Protein AF-A0A7C4H7G0-F1 (afdb_monomer_lite)

Foldseek 3Di:
DPPAQFLDDPPLVVDDPVVNLVSVCVSVVHDPVVSVCVVPQQNDDPVNVCVVDPPDPGDDGFDWDWAGDDQDPNHGDTHIDTDDDPCPSVVSNDD

Sequence (95 aa):
MSGEKTSRIPEFYKKPIDERLRIVAEFAGLSEEEVKLLRNFGNLDPEIADRMIENVIGAMSYPFAVATNFLINGKDYLVPMVIEEASVVAAASNA

Organism: Thermofilum pendens (NCBI:txid2269)

Radius of gyration: 15.79 Å; chains: 1; bounding box: 36×29×45 Å

Secondary structure (DSSP, 8-state):
--PPP-S--TTGGGS-HHHHHHHHHHHHT--HHHHHHHT-TT---HHHHHHHSTT--------EEEEEEEEETTEEEEEEEE--STTHHHHHT--

pLDDT: mean 93.44, std 9.38, range [39.28, 98.0]

InterPro domains:
  IPR002202 Hydroxymethylglutaryl-CoA reductase, class I/II [PF00368] (17-95)
  IPR002202 Hydroxymethylglutaryl-CoA reductase, class I/II [PS50065] (7-93)
  IPR002202 Hydroxymethylglutaryl-CoA reductase, class I/II [PTHR10572] (46-95)
  IPR009029 Hydroxymethylglutaryl-CoA reductase, class I/II, substrate-binding domain superfamily [SSF56542] (8-95)
  IPR023074 Hydroxymethylglutaryl-CoA reductase, class I/II, catalytic domain superfamily [G3DSA:3.90.770.10] (8-95)

Structure (mmCIF, N/CA/C/O backbone):
data_AF-A0A7C4H7G0-F1
#
_entry.id   AF-A0A7C4H7G0-F1
#
loop_
_atom_site.group_PDB
_atom_site.id
_atom_site.type_symbol
_atom_site.label_atom_id
_atom_site.label_alt_id
_atom_site.label_comp_id
_atom_site.label_asym_id
_atom_site.label_entity_id
_atom_site.label_seq_id
_atom_site.pdbx_PDB_ins_code
_atom_site.Cartn_x
_atom_site.Cartn_y
_atom_site.Cartn_z
_atom_site.occupancy
_atom_site.B_iso_or_equiv
_atom_site.auth_seq_id
_atom_site.auth_comp_id
_atom_site.auth_asym_id
_atom_site.auth_atom_id
_atom_site.pdbx_PDB_model_num
ATOM 1 N N . MET A 1 1 ? -15.521 -15.591 19.166 1.00 39.28 1 MET A N 1
ATOM 2 C CA . MET A 1 1 ? -15.849 -14.155 19.063 1.00 39.28 1 MET A CA 1
ATOM 3 C C . MET A 1 1 ? -14.608 -13.454 18.543 1.00 39.28 1 MET A C 1
ATOM 5 O O . MET A 1 1 ? -13.724 -13.143 19.326 1.00 39.28 1 MET A O 1
ATOM 9 N N . SER A 1 2 ? -14.461 -13.337 17.224 1.00 49.69 2 SER A N 1
ATOM 10 C CA . SER A 1 2 ? -13.408 -12.502 16.642 1.00 49.69 2 SER A CA 1
ATOM 11 C C . SER A 1 2 ? -13.770 -11.053 16.955 1.00 49.69 2 SER A C 1
ATOM 13 O O . SER A 1 2 ? -14.835 -10.612 16.527 1.00 49.69 2 SER A O 1
ATOM 15 N N . GLY A 1 3 ? -12.954 -10.350 17.743 1.00 57.81 3 GLY A N 1
ATOM 16 C CA . GLY A 1 3 ? -13.138 -8.912 17.945 1.00 57.81 3 GLY A CA 1
ATOM 17 C C . GLY A 1 3 ? -13.218 -8.217 16.586 1.00 57.81 3 GLY A C 1
ATOM 18 O O . GLY A 1 3 ? -12.469 -8.572 15.673 1.00 57.81 3 GLY A O 1
ATOM 19 N N . GLU A 1 4 ? -14.170 -7.302 16.420 1.00 75.19 4 GLU A N 1
ATOM 20 C CA . GLU A 1 4 ? -14.310 -6.544 15.178 1.00 75.19 4 GLU A CA 1
ATOM 21 C C . GLU A 1 4 ? -12.997 -5.807 14.886 1.00 75.19 4 GLU A C 1
ATOM 23 O O . GLU A 1 4 ? -12.479 -5.062 15.720 1.00 75.19 4 GLU A O 1
ATOM 28 N N . LYS A 1 5 ? -12.414 -6.073 13.712 1.00 86.31 5 LYS A N 1
ATOM 29 C CA . LYS A 1 5 ? -11.197 -5.402 13.253 1.00 86.31 5 LYS A CA 1
ATOM 30 C C . LYS A 1 5 ? -11.533 -3.938 12.989 1.00 86.31 5 LYS A C 1
ATOM 32 O O . LYS A 1 5 ? -12.453 -3.665 12.227 1.00 86.31 5 LYS A O 1
ATOM 37 N N . THR A 1 6 ? -10.772 -3.013 13.567 1.00 94.00 6 THR A N 1
ATOM 38 C CA . THR A 1 6 ? -10.962 -1.573 13.348 1.00 94.00 6 THR A CA 1
ATOM 39 C C . THR A 1 6 ? -9.894 -0.996 12.423 1.00 94.00 6 THR A C 1
ATOM 41 O O . THR A 1 6 ? -8.723 -1.364 12.492 1.00 94.00 6 THR A O 1
ATOM 44 N N . SER A 1 7 ? -10.308 -0.074 11.558 1.00 96.06 7 SER A N 1
ATOM 45 C CA . SER A 1 7 ? -9.436 0.767 10.737 1.00 96.06 7 SER A CA 1
ATOM 46 C C . SER A 1 7 ? -8.922 1.980 11.511 1.00 96.06 7 SER A C 1
ATOM 48 O O . SER A 1 7 ? -8.083 2.721 10.995 1.00 96.06 7 SER A O 1
ATOM 50 N N . ARG A 1 8 ? -9.417 2.202 12.739 1.00 95.56 8 ARG A N 1
ATOM 51 C CA . ARG A 1 8 ? -8.999 3.308 13.595 1.00 95.56 8 ARG A CA 1
ATOM 52 C C . ARG A 1 8 ? -7.692 2.994 14.294 1.00 95.56 8 ARG A C 1
ATOM 54 O O . ARG A 1 8 ? -7.667 2.298 15.305 1.00 95.56 8 ARG A O 1
ATOM 61 N N . ILE A 1 9 ? -6.600 3.526 13.752 1.00 95.25 9 ILE A N 1
ATOM 62 C CA . ILE A 1 9 ? -5.246 3.259 14.240 1.00 95.25 9 ILE A CA 1
ATOM 63 C C . ILE A 1 9 ? -4.590 4.588 14.639 1.00 95.25 9 ILE A C 1
ATOM 65 O O . ILE A 1 9 ? -4.056 5.297 13.780 1.00 95.25 9 ILE A O 1
ATOM 69 N N . PRO A 1 10 ? -4.624 4.954 15.934 1.00 93.44 10 PRO A N 1
ATOM 70 C CA . PRO A 1 10 ? -4.037 6.196 16.414 1.00 93.44 10 PRO A CA 1
ATOM 71 C C . PRO A 1 10 ? -2.556 6.302 16.059 1.00 93.44 10 PRO A C 1
ATOM 73 O O . PRO A 1 10 ? -1.796 5.340 16.186 1.00 93.44 10 PRO A O 1
ATOM 76 N N . GLU A 1 11 ? -2.158 7.495 15.620 1.00 94.19 11 GLU A N 1
ATOM 77 C CA . GLU A 1 11 ? -0.762 7.841 15.341 1.00 94.19 11 GLU A CA 1
ATOM 78 C C . GLU A 1 11 ? -0.055 6.881 14.363 1.00 94.19 11 GLU A C 1
ATOM 80 O O . GLU A 1 11 ? 1.168 6.748 14.391 1.00 94.19 11 GLU A O 1
ATOM 85 N N . PHE A 1 12 ? -0.805 6.232 13.460 1.00 96.50 12 PHE A N 1
ATOM 86 C CA . PHE A 1 12 ? -0.269 5.261 12.499 1.00 96.50 12 PHE A CA 1
ATOM 87 C C . PHE A 1 12 ? 0.924 5.804 11.696 1.00 96.50 12 PHE A C 1
ATOM 89 O O . PHE A 1 12 ? 1.934 5.120 11.532 1.00 96.50 12 PHE A O 1
ATOM 96 N N . TYR A 1 13 ? 0.850 7.065 11.264 1.00 95.12 13 TYR A N 1
ATOM 97 C CA . TYR A 1 13 ? 1.909 7.732 10.502 1.00 95.12 13 TYR A CA 1
ATOM 98 C C . TYR A 1 13 ? 3.220 7.921 11.288 1.00 95.12 13 TYR A C 1
ATOM 100 O O . TYR A 1 13 ? 4.277 8.041 10.671 1.00 95.12 13 TYR A O 1
ATOM 108 N N . LYS A 1 14 ? 3.178 7.920 12.630 1.00 96.75 14 LYS A N 1
ATOM 109 C CA . LYS A 1 14 ? 4.371 8.042 13.489 1.00 96.75 14 LYS A CA 1
ATOM 110 C C . LYS A 1 14 ? 5.126 6.721 13.643 1.00 96.75 14 LYS A C 1
ATOM 112 O O . LYS A 1 14 ? 6.280 6.724 14.062 1.00 96.75 14 LYS A O 1
ATOM 117 N N . LYS A 1 15 ? 4.489 5.591 13.325 1.00 97.69 15 LYS A N 1
ATOM 118 C CA . LYS A 1 15 ? 5.075 4.255 13.488 1.00 97.69 15 LYS A CA 1
ATOM 119 C C . LYS A 1 15 ? 6.15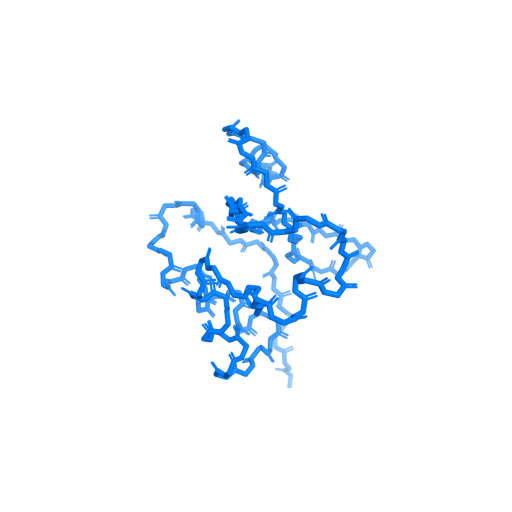3 3.983 12.426 1.00 97.69 15 LYS A C 1
ATOM 121 O O . LYS A 1 15 ? 6.041 4.501 11.308 1.00 97.69 15 LYS A O 1
ATOM 126 N N . PRO A 1 16 ? 7.170 3.149 12.702 1.00 97.75 16 PRO A N 1
ATOM 127 C CA . PRO A 1 16 ? 8.089 2.644 11.677 1.00 97.75 16 PRO A CA 1
ATOM 128 C C . PRO A 1 16 ? 7.354 1.850 10.584 1.00 97.75 16 PRO A C 1
ATOM 130 O O . PRO A 1 16 ? 6.292 1.283 10.842 1.00 97.75 16 PRO A O 1
ATOM 133 N N . ILE A 1 17 ? 7.921 1.770 9.373 1.00 96.00 17 ILE A N 1
ATOM 134 C CA . ILE A 1 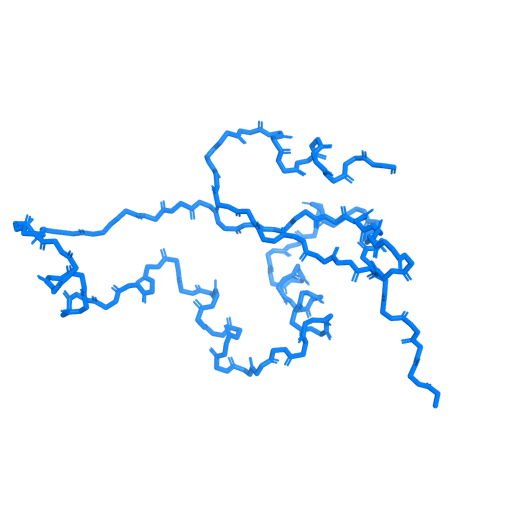17 ? 7.311 1.051 8.231 1.00 96.00 17 ILE A CA 1
ATOM 135 C C . ILE A 1 17 ? 6.995 -0.405 8.592 1.00 96.00 17 ILE A C 1
ATOM 137 O O . ILE A 1 17 ? 5.898 -0.880 8.318 1.00 96.00 17 ILE A O 1
ATOM 141 N N . ASP A 1 18 ? 7.912 -1.086 9.274 1.00 95.56 18 ASP A N 1
ATOM 142 C CA . ASP A 1 18 ? 7.736 -2.476 9.701 1.00 95.56 18 ASP A CA 1
ATOM 143 C C . ASP A 1 18 ? 6.547 -2.668 10.644 1.00 95.56 18 ASP A C 1
ATOM 145 O O . ASP A 1 18 ? 5.805 -3.645 10.536 1.00 95.56 18 ASP A O 1
ATOM 149 N N . GLU A 1 19 ? 6.337 -1.718 11.555 1.00 97.25 19 GLU A N 1
ATOM 150 C CA . GLU A 1 19 ? 5.196 -1.751 12.461 1.00 97.25 19 GLU A CA 1
ATOM 151 C C . GLU A 1 19 ? 3.891 -1.469 11.710 1.00 97.25 19 GLU A C 1
ATOM 153 O O . GLU A 1 19 ? 2.902 -2.169 11.929 1.00 97.25 19 GLU A O 1
ATOM 158 N N . ARG A 1 20 ? 3.898 -0.500 10.784 1.00 97.75 20 ARG A N 1
ATOM 159 C CA . ARG A 1 20 ? 2.750 -0.222 9.909 1.00 97.75 20 ARG A CA 1
ATOM 160 C C . ARG A 1 20 ? 2.360 -1.459 9.108 1.00 97.75 20 ARG A C 1
ATOM 162 O O . ARG A 1 20 ? 1.195 -1.841 9.110 1.00 97.75 20 ARG A O 1
ATOM 169 N N . LEU A 1 21 ? 3.335 -2.103 8.470 1.00 96.94 21 LEU A N 1
ATOM 170 C CA . LEU A 1 21 ? 3.115 -3.280 7.641 1.00 96.94 21 LEU A CA 1
ATOM 171 C C . LEU A 1 21 ? 2.582 -4.459 8.457 1.00 96.94 21 LEU A C 1
ATOM 173 O O . LEU A 1 21 ? 1.658 -5.127 8.010 1.00 96.94 21 LEU A O 1
ATOM 177 N N . ARG A 1 22 ? 3.100 -4.680 9.672 1.00 97.00 22 ARG A N 1
ATOM 178 C CA . ARG A 1 22 ? 2.580 -5.710 10.583 1.00 97.00 22 ARG A CA 1
ATOM 179 C C . ARG A 1 22 ? 1.107 -5.478 10.930 1.00 97.00 22 ARG A C 1
ATOM 181 O O . ARG A 1 22 ? 0.323 -6.419 10.868 1.00 97.00 22 ARG A O 1
ATOM 188 N N . ILE A 1 23 ? 0.726 -4.240 11.255 1.00 96.81 23 ILE A N 1
ATOM 189 C CA . ILE A 1 23 ? -0.671 -3.886 11.563 1.00 96.81 23 ILE A CA 1
ATOM 190 C C . ILE A 1 23 ? -1.571 -4.121 10.341 1.00 96.81 23 ILE A C 1
ATOM 192 O O . ILE A 1 23 ? -2.642 -4.712 10.466 1.00 96.81 23 ILE A O 1
ATOM 196 N N . VAL A 1 24 ? -1.129 -3.698 9.151 1.00 97.25 24 VAL A N 1
ATOM 197 C CA . VAL A 1 24 ? -1.864 -3.915 7.894 1.00 97.25 24 VAL A CA 1
ATOM 198 C C . VAL A 1 24 ? -2.015 -5.404 7.593 1.00 97.25 24 VAL A C 1
ATOM 200 O O . VAL A 1 24 ? -3.107 -5.839 7.239 1.00 97.25 24 VAL A O 1
ATOM 203 N N . ALA A 1 25 ? -0.951 -6.188 7.767 1.00 97.19 25 ALA A N 1
ATOM 204 C CA . ALA A 1 25 ? -0.956 -7.625 7.529 1.00 97.19 25 ALA A CA 1
ATOM 205 C C . ALA A 1 25 ? -1.944 -8.354 8.445 1.00 97.19 25 ALA A C 1
ATOM 207 O O . ALA A 1 25 ? -2.738 -9.157 7.967 1.00 97.19 25 ALA A O 1
ATOM 208 N N . GLU A 1 26 ? -1.962 -8.028 9.738 1.00 96.44 26 GLU A N 1
ATOM 209 C CA . GLU A 1 26 ? -2.914 -8.596 10.697 1.00 96.44 26 GLU A CA 1
ATOM 210 C C . GLU A 1 26 ? -4.364 -8.195 10.370 1.00 96.44 26 GLU A C 1
ATOM 212 O O . GLU A 1 26 ? -5.281 -9.031 10.368 1.00 96.44 26 GLU A O 1
ATOM 217 N N . PHE A 1 27 ? -4.581 -6.922 10.019 1.00 96.31 27 PHE A N 1
ATOM 218 C CA . PHE A 1 27 ? -5.893 -6.421 9.618 1.00 96.31 27 PHE A CA 1
ATOM 219 C C . PHE A 1 27 ? -6.406 -7.136 8.360 1.00 96.31 27 PHE A C 1
ATOM 221 O O . PHE A 1 27 ? -7.522 -7.658 8.364 1.00 96.31 27 PHE A O 1
ATOM 228 N N . ALA A 1 28 ? -5.593 -7.220 7.308 1.00 95.81 28 ALA A N 1
ATOM 229 C CA . ALA A 1 28 ? -5.978 -7.804 6.025 1.00 95.81 28 ALA A CA 1
ATOM 230 C C . ALA A 1 28 ? -5.866 -9.340 5.979 1.00 95.81 28 ALA A C 1
ATOM 232 O O . ALA A 1 28 ? -6.448 -9.955 5.092 1.00 95.81 28 ALA A O 1
ATOM 233 N N . GLY A 1 29 ? -5.197 -9.968 6.952 1.00 96.44 29 GLY A N 1
ATOM 234 C CA . GLY A 1 29 ? -4.946 -11.412 6.959 1.00 96.44 29 GLY A CA 1
ATOM 235 C C . GLY A 1 29 ? -3.916 -11.846 5.914 1.00 96.44 29 GLY A C 1
ATOM 236 O O . GLY A 1 29 ? -4.106 -12.883 5.289 1.00 96.44 29 GLY A O 1
ATOM 237 N N . LEU A 1 30 ? -2.868 -11.041 5.709 1.00 97.31 30 LEU A N 1
ATOM 238 C CA . LEU A 1 30 ? -1.823 -11.318 4.719 1.00 97.31 30 LEU A CA 1
ATOM 239 C C . LEU A 1 30 ? -0.893 -12.448 5.177 1.00 97.31 30 LEU A C 1
ATOM 241 O O . LEU A 1 30 ? -0.524 -12.532 6.350 1.00 97.31 30 LEU A O 1
ATOM 245 N N . SER A 1 31 ? -0.477 -13.269 4.220 1.00 97.88 31 SER A N 1
ATOM 246 C CA . SER A 1 31 ? 0.584 -14.271 4.350 1.00 97.88 31 SER A CA 1
ATOM 247 C C . SER A 1 31 ? 1.975 -13.637 4.474 1.00 97.88 31 SER A C 1
ATOM 249 O O . SER A 1 31 ? 2.185 -12.460 4.165 1.00 97.88 31 SER A O 1
ATOM 251 N N . GLU A 1 32 ? 2.960 -14.428 4.903 1.00 95.69 32 GLU A N 1
ATOM 252 C CA . GLU A 1 32 ? 4.355 -13.977 4.968 1.00 95.69 32 GLU A CA 1
ATOM 253 C C . GLU A 1 32 ? 4.903 -13.628 3.578 1.00 95.69 32 GLU A C 1
ATOM 255 O O . GLU A 1 32 ? 5.647 -12.655 3.429 1.00 95.69 32 GLU A O 1
ATOM 260 N N . GLU A 1 33 ? 4.496 -14.374 2.549 1.00 95.75 33 GLU A N 1
ATOM 261 C CA . GLU A 1 33 ? 4.841 -14.108 1.157 1.00 95.75 33 GLU A CA 1
ATOM 262 C C . GLU A 1 33 ? 4.298 -12.753 0.690 1.00 95.75 33 GLU A C 1
ATOM 264 O O . GLU A 1 33 ? 5.043 -11.958 0.115 1.00 95.75 33 GLU A O 1
ATOM 269 N N . GLU A 1 34 ? 3.036 -12.436 0.986 1.00 95.94 34 GLU A N 1
ATOM 270 C CA . GLU A 1 34 ? 2.425 -11.145 0.638 1.00 95.94 34 GLU A CA 1
ATOM 271 C C . GLU A 1 34 ? 3.078 -9.979 1.390 1.00 95.94 34 GLU A C 1
ATOM 273 O O . GLU A 1 34 ? 3.352 -8.927 0.807 1.00 95.94 34 GLU A O 1
ATOM 278 N N . VAL A 1 35 ? 3.416 -10.168 2.668 1.00 95.81 35 VAL A N 1
ATOM 279 C CA . VAL A 1 35 ? 4.182 -9.180 3.446 1.00 95.81 35 VAL A CA 1
ATOM 280 C C . VAL A 1 35 ? 5.559 -8.950 2.825 1.00 95.81 35 VAL A C 1
ATOM 282 O O . VAL A 1 35 ? 6.014 -7.807 2.724 1.00 95.81 35 VAL A O 1
ATOM 285 N N . LYS A 1 36 ? 6.229 -10.014 2.374 1.00 94.31 36 LYS A N 1
ATOM 286 C CA . LYS A 1 36 ? 7.524 -9.919 1.693 1.00 94.31 36 LYS A CA 1
ATOM 287 C C . LYS A 1 36 ? 7.412 -9.174 0.361 1.00 94.31 36 LYS A C 1
ATOM 289 O O . LYS A 1 36 ? 8.301 -8.381 0.054 1.00 94.31 36 LYS A O 1
ATOM 294 N N . LEU A 1 37 ? 6.325 -9.369 -0.389 1.00 93.25 37 LEU A N 1
ATOM 295 C CA . LEU A 1 37 ? 6.054 -8.622 -1.621 1.00 93.25 37 LEU A CA 1
ATOM 296 C C . LEU A 1 37 ? 5.903 -7.120 -1.353 1.00 93.25 37 LEU A C 1
ATOM 298 O O . LEU A 1 37 ? 6.511 -6.326 -2.064 1.00 93.25 37 LEU A O 1
ATOM 302 N N . LEU A 1 38 ? 5.175 -6.723 -0.305 1.00 94.12 38 LEU A N 1
ATOM 303 C CA . LEU A 1 38 ? 5.002 -5.308 0.062 1.00 94.12 38 LEU A CA 1
ATOM 304 C C . LEU A 1 38 ? 6.300 -4.636 0.542 1.00 94.12 38 LEU A C 1
ATOM 306 O O . LEU A 1 38 ? 6.443 -3.421 0.434 1.00 94.12 38 LEU A O 1
ATOM 310 N N . ARG A 1 39 ? 7.265 -5.409 1.057 1.00 91.62 39 ARG A N 1
ATOM 311 C CA . ARG A 1 39 ? 8.608 -4.905 1.402 1.00 91.62 39 ARG A CA 1
ATOM 312 C C . ARG A 1 39 ? 9.508 -4.704 0.186 1.00 91.62 39 ARG A C 1
ATOM 314 O O . ARG A 1 39 ? 10.552 -4.068 0.317 1.00 91.62 39 ARG A O 1
ATOM 321 N N . ASN A 1 40 ? 9.151 -5.255 -0.970 1.00 91.19 40 ASN A N 1
ATOM 322 C CA . ASN A 1 40 ? 9.928 -5.099 -2.186 1.00 91.19 40 ASN A CA 1
ATOM 323 C C . ASN A 1 40 ? 9.460 -3.851 -2.950 1.00 91.19 40 ASN A C 1
ATOM 325 O O . ASN A 1 40 ? 8.482 -3.885 -3.689 1.00 91.19 40 ASN A O 1
ATOM 329 N N . PHE A 1 41 ? 10.204 -2.753 -2.802 1.00 86.38 41 PHE A N 1
ATOM 330 C CA . PHE A 1 41 ? 9.912 -1.461 -3.434 1.00 86.38 41 PHE A CA 1
ATOM 331 C C . PHE A 1 41 ? 10.114 -1.466 -4.962 1.00 86.38 41 PHE A C 1
ATOM 333 O O . PHE A 1 41 ? 9.954 -0.425 -5.582 1.00 86.38 41 PHE A O 1
ATOM 340 N N . GLY A 1 42 ? 10.448 -2.599 -5.585 1.00 84.12 42 GLY A N 1
ATOM 341 C CA . GLY A 1 42 ? 10.554 -2.782 -7.0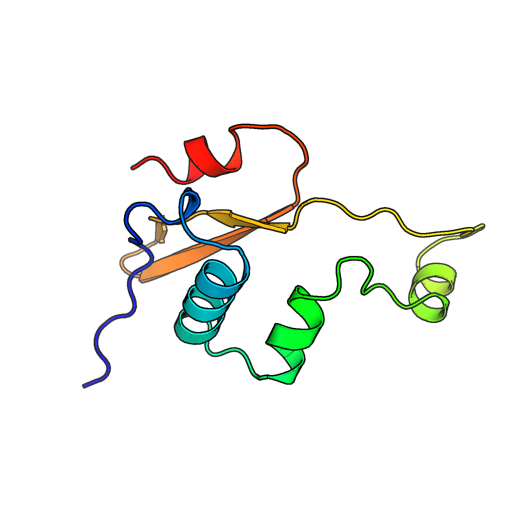36 1.00 84.12 42 GLY A CA 1
ATOM 342 C C . GLY A 1 42 ? 10.085 -4.178 -7.442 1.00 84.12 42 GLY A C 1
ATOM 343 O O . GLY A 1 42 ? 10.827 -4.931 -8.061 1.00 84.12 42 GLY A O 1
ATOM 344 N N . ASN A 1 43 ? 8.877 -4.558 -7.021 1.00 82.69 43 ASN A N 1
ATOM 345 C CA . ASN A 1 43 ? 8.349 -5.920 -7.155 1.00 82.69 43 ASN A CA 1
ATOM 346 C C . ASN A 1 43 ? 7.765 -6.279 -8.531 1.00 82.69 43 ASN A C 1
ATOM 348 O O . ASN A 1 43 ? 7.222 -7.375 -8.671 1.00 82.69 43 ASN A O 1
ATOM 352 N N . LEU A 1 44 ? 7.864 -5.397 -9.528 1.00 91.25 44 LEU A N 1
ATOM 353 C CA . LEU A 1 44 ? 7.444 -5.716 -10.889 1.00 91.25 44 LEU A CA 1
ATOM 354 C C . LEU A 1 44 ? 8.549 -6.500 -11.603 1.00 91.25 44 LEU A C 1
ATOM 356 O O . LEU A 1 44 ? 9.634 -5.975 -11.847 1.00 91.25 44 LEU A O 1
ATOM 360 N N . ASP A 1 45 ? 8.256 -7.754 -11.935 1.00 92.25 45 ASP A N 1
ATOM 361 C CA . ASP A 1 45 ? 9.168 -8.619 -12.679 1.00 92.25 45 ASP A CA 1
ATOM 362 C C . ASP A 1 45 ? 9.443 -8.051 -14.091 1.00 92.25 45 ASP A C 1
ATOM 364 O O . A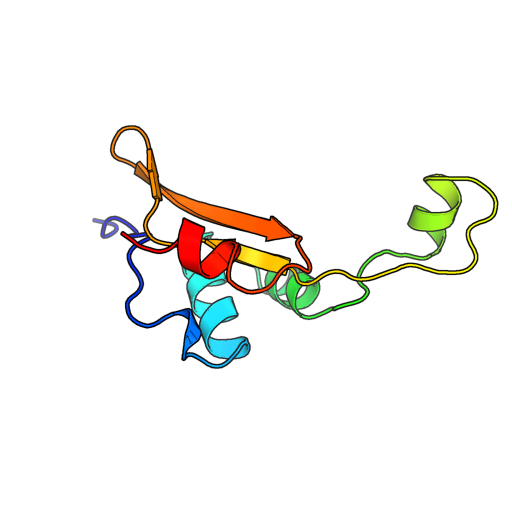SP A 1 45 ? 8.490 -7.650 -14.771 1.00 92.25 45 ASP A O 1
ATOM 368 N N . PRO A 1 46 ? 10.706 -8.010 -14.561 1.00 93.94 46 PRO A N 1
ATOM 369 C CA . PRO A 1 46 ? 11.040 -7.478 -15.881 1.00 93.94 46 PRO A CA 1
ATOM 370 C C . PRO A 1 46 ? 10.341 -8.185 -17.048 1.00 93.94 46 PRO A C 1
ATOM 372 O O . PRO A 1 46 ? 9.960 -7.513 -18.002 1.00 93.94 46 PRO A O 1
ATOM 375 N N . GLU A 1 47 ? 10.130 -9.505 -16.985 1.00 96.38 47 GLU A N 1
ATOM 376 C CA . GLU A 1 47 ? 9.416 -10.240 -18.038 1.00 96.38 47 GLU A CA 1
ATOM 377 C C . GLU A 1 47 ? 7.932 -9.875 -18.062 1.00 96.38 47 GLU A C 1
ATOM 379 O O . GLU A 1 47 ? 7.311 -9.836 -19.125 1.00 96.38 47 GLU A O 1
ATOM 384 N N . ILE A 1 48 ? 7.348 -9.609 -16.891 1.00 95.81 48 ILE A N 1
ATOM 385 C CA . ILE A 1 48 ? 5.975 -9.108 -16.804 1.00 95.81 48 ILE A CA 1
ATOM 386 C C . ILE A 1 48 ? 5.917 -7.694 -17.381 1.00 95.81 48 ILE A C 1
ATOM 388 O O . ILE A 1 48 ? 5.048 -7.425 -18.206 1.00 95.81 48 ILE A O 1
ATOM 392 N N . ALA A 1 49 ? 6.846 -6.813 -17.001 1.00 96.06 49 ALA A N 1
ATOM 393 C CA . ALA A 1 49 ? 6.893 -5.439 -17.493 1.00 96.06 49 ALA A CA 1
ATOM 394 C C . ALA A 1 49 ? 7.016 -5.377 -19.026 1.00 96.06 49 ALA A C 1
ATOM 396 O O . ALA A 1 49 ? 6.223 -4.689 -19.663 1.00 96.06 49 ALA A O 1
ATOM 397 N N . ASP A 1 50 ? 7.936 -6.147 -19.616 1.00 97.44 50 ASP A N 1
ATOM 398 C CA . ASP A 1 50 ? 8.156 -6.221 -21.071 1.00 97.44 50 ASP A CA 1
ATOM 399 C C . ASP A 1 50 ? 6.930 -6.750 -21.841 1.00 97.44 50 ASP A C 1
ATOM 401 O O . ASP A 1 50 ? 6.715 -6.421 -23.004 1.00 97.44 50 ASP A O 1
ATOM 405 N N . ARG A 1 51 ? 6.067 -7.534 -21.181 1.00 97.94 51 ARG A N 1
ATOM 406 C CA . ARG A 1 51 ? 4.782 -7.977 -21.751 1.00 97.94 51 ARG A CA 1
ATOM 407 C C . ARG A 1 51 ? 3.647 -6.972 -21.568 1.00 97.94 51 ARG A C 1
ATOM 409 O O . ARG A 1 51 ? 2.623 -7.115 -22.232 1.00 97.94 51 ARG A O 1
ATOM 416 N N . MET A 1 52 ? 3.773 -6.016 -20.648 1.00 97.12 52 MET A N 1
ATOM 417 C CA . MET A 1 52 ? 2.719 -5.039 -20.367 1.00 97.12 52 MET A CA 1
ATOM 418 C C . MET A 1 52 ? 2.678 -3.918 -21.406 1.00 97.12 52 MET A C 1
ATOM 420 O O . MET A 1 52 ? 1.582 -3.495 -21.769 1.00 97.12 52 MET A O 1
ATOM 424 N N . ILE A 1 53 ? 3.838 -3.423 -21.847 1.00 97.69 53 ILE A N 1
ATOM 425 C CA . ILE A 1 53 ? 3.973 -2.310 -22.802 1.00 97.69 53 ILE A CA 1
ATOM 426 C C . ILE A 1 53 ? 5.241 -2.480 -23.656 1.00 97.69 53 ILE A C 1
ATOM 428 O O . ILE A 1 53 ? 6.137 -3.233 -23.292 1.00 97.69 53 ILE A O 1
ATOM 432 N N . GLU A 1 54 ? 5.355 -1.752 -24.767 1.00 97.94 54 GLU A N 1
ATOM 433 C CA . GLU A 1 54 ? 6.540 -1.784 -25.630 1.00 97.94 54 GLU A CA 1
ATOM 434 C C . GLU A 1 54 ? 7.696 -0.906 -25.113 1.00 97.94 54 GLU A C 1
ATOM 436 O O . GLU A 1 54 ? 7.493 0.094 -24.422 1.00 97.94 54 GLU A O 1
ATOM 441 N N . ASN A 1 55 ? 8.927 -1.228 -25.537 1.00 97.56 55 ASN A N 1
ATOM 442 C CA . ASN A 1 55 ? 10.152 -0.457 -25.266 1.00 97.56 55 ASN A CA 1
ATOM 443 C C . ASN A 1 55 ? 10.455 -0.243 -23.769 1.00 97.56 55 ASN A C 1
ATOM 445 O O . ASN A 1 55 ? 11.017 0.788 -23.385 1.00 97.56 55 ASN A O 1
ATOM 449 N N . VAL A 1 56 ? 10.104 -1.209 -22.917 1.00 97.44 56 VAL A N 1
ATOM 450 C CA . VAL A 1 56 ? 10.436 -1.170 -21.490 1.00 97.44 56 VAL A CA 1
ATOM 451 C C . VAL A 1 56 ? 11.949 -1.225 -21.301 1.00 97.44 56 VAL A C 1
ATOM 453 O O . VAL A 1 56 ? 12.624 -2.137 -21.767 1.00 97.44 56 VAL A O 1
ATOM 456 N N . I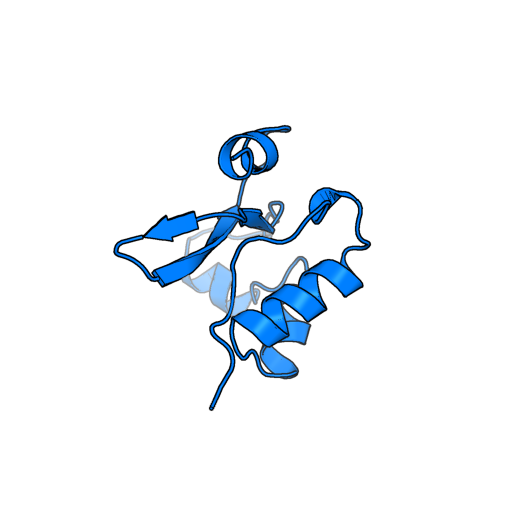LE A 1 57 ? 12.485 -0.250 -20.568 1.00 96.25 57 ILE A N 1
ATOM 457 C CA . ILE A 1 57 ? 13.904 -0.198 -20.170 1.00 96.25 57 ILE A CA 1
ATOM 458 C C . ILE A 1 57 ? 14.089 -0.160 -18.646 1.00 96.25 57 ILE A C 1
ATOM 460 O O . ILE A 1 57 ? 15.211 -0.065 -18.153 1.00 96.25 57 ILE A O 1
ATOM 464 N N . GLY A 1 58 ? 12.990 -0.203 -17.891 1.00 93.94 58 GLY A N 1
ATOM 465 C CA . GLY A 1 58 ? 12.975 -0.132 -16.435 1.00 93.94 58 GLY A CA 1
ATOM 466 C C . GLY A 1 58 ? 11.565 0.064 -15.881 1.00 93.94 58 GLY A C 1
ATOM 467 O O . GLY A 1 58 ? 10.605 0.213 -16.635 1.00 93.94 58 GLY A O 1
ATOM 468 N N . ALA A 1 59 ? 11.455 0.088 -14.553 1.00 93.38 59 ALA A N 1
ATOM 469 C CA . ALA A 1 59 ? 10.218 0.356 -13.825 1.00 93.38 59 ALA A CA 1
ATOM 470 C C . ALA A 1 59 ? 10.401 1.556 -12.886 1.00 93.38 59 ALA A C 1
ATOM 472 O O . ALA A 1 59 ? 11.508 1.832 -12.420 1.00 93.38 59 ALA A O 1
ATOM 473 N N . MET A 1 60 ? 9.306 2.260 -12.601 1.00 91.69 60 MET A N 1
ATOM 474 C CA . MET A 1 60 ? 9.274 3.357 -11.637 1.00 91.69 60 MET A CA 1
ATOM 475 C C . MET A 1 60 ? 8.399 2.972 -10.450 1.00 91.69 60 MET A C 1
ATOM 477 O O . MET A 1 60 ? 7.264 2.529 -10.620 1.00 91.69 60 MET A O 1
ATOM 481 N N . SER A 1 61 ? 8.930 3.175 -9.250 1.00 91.75 61 SER A N 1
ATOM 482 C CA . SER A 1 61 ? 8.230 2.881 -8.004 1.00 91.75 61 SER A CA 1
ATOM 483 C C . SER A 1 61 ? 7.615 4.140 -7.418 1.00 91.75 61 SER A C 1
ATOM 485 O O . SER A 1 61 ? 8.266 5.183 -7.352 1.00 91.75 61 SER A O 1
ATOM 487 N N . TYR A 1 62 ? 6.386 4.014 -6.927 1.00 93.50 62 TYR A N 1
ATOM 488 C CA . TYR A 1 62 ? 5.679 5.068 -6.208 1.00 93.50 62 TYR A CA 1
ATOM 489 C C . TYR A 1 62 ? 5.451 4.658 -4.750 1.00 93.50 62 TYR A C 1
ATOM 491 O O . TYR A 1 62 ? 5.341 3.460 -4.466 1.00 93.50 62 TYR A O 1
ATOM 499 N N . PRO A 1 63 ? 5.360 5.618 -3.811 1.00 94.69 63 PRO A N 1
ATOM 500 C CA . PRO A 1 63 ? 5.000 5.309 -2.435 1.00 94.69 63 PRO A CA 1
ATOM 501 C C . PRO A 1 63 ? 3.643 4.602 -2.376 1.00 94.69 63 PRO A C 1
ATOM 503 O O . PRO A 1 63 ? 2.624 5.157 -2.782 1.00 94.69 63 PRO A O 1
ATOM 506 N N . PHE A 1 64 ? 3.637 3.380 -1.846 1.00 95.75 64 PHE A N 1
ATOM 507 C CA . PHE A 1 64 ? 2.426 2.627 -1.539 1.00 95.75 64 PHE A CA 1
ATOM 508 C C . PHE A 1 64 ? 2.099 2.806 -0.055 1.00 95.75 64 PHE A C 1
ATOM 510 O O . PHE A 1 64 ? 2.913 2.499 0.818 1.00 95.75 64 PHE A O 1
ATOM 517 N N . ALA A 1 65 ? 0.903 3.294 0.242 1.00 96.94 65 ALA A N 1
ATOM 518 C CA . ALA A 1 65 ? 0.427 3.576 1.586 1.00 96.94 65 ALA A CA 1
ATOM 519 C C . ALA A 1 65 ? -0.979 3.007 1.810 1.00 96.94 65 ALA A C 1
ATOM 521 O O . ALA A 1 65 ? -1.618 2.479 0.900 1.00 96.94 65 ALA A O 1
ATOM 522 N N . VAL A 1 66 ? -1.471 3.133 3.041 1.00 97.88 66 VAL A N 1
ATOM 523 C CA . VAL A 1 66 ? -2.872 2.878 3.380 1.00 97.88 66 VAL A CA 1
ATOM 524 C C . VAL A 1 66 ? -3.440 4.084 4.115 1.00 97.88 66 VAL A C 1
ATOM 526 O O . VAL A 1 66 ? -2.771 4.640 4.990 1.00 97.88 66 VAL A O 1
ATOM 529 N N . ALA A 1 67 ? -4.665 4.470 3.777 1.00 97.94 67 ALA A N 1
ATOM 530 C CA . ALA A 1 67 ? -5.441 5.402 4.575 1.00 97.94 67 ALA A CA 1
ATOM 531 C C . ALA A 1 67 ? -6.253 4.651 5.637 1.00 97.94 67 ALA A C 1
ATOM 533 O O . ALA A 1 67 ? -6.811 3.577 5.380 1.00 97.94 67 ALA A O 1
ATOM 534 N N . THR A 1 68 ? -6.283 5.212 6.842 1.00 97.50 68 THR A N 1
ATOM 535 C CA . THR A 1 68 ? -6.949 4.647 8.025 1.00 97.50 68 THR A CA 1
ATOM 536 C C . THR A 1 68 ? -8.286 5.346 8.288 1.00 97.50 68 THR A C 1
ATOM 538 O O . THR A 1 68 ? -8.583 6.359 7.665 1.00 97.50 68 THR A O 1
ATOM 541 N N . ASN A 1 69 ? -9.067 4.852 9.254 1.00 96.69 69 ASN A N 1
ATOM 542 C CA . ASN A 1 69 ? -10.326 5.450 9.732 1.00 96.69 69 ASN A CA 1
ATOM 543 C C . ASN A 1 69 ? -11.540 5.375 8.778 1.00 96.69 69 ASN A C 1
ATOM 545 O O . ASN A 1 69 ? -12.540 6.056 9.015 1.00 96.69 69 ASN A O 1
ATOM 549 N N . PHE A 1 70 ? -11.510 4.537 7.737 1.00 97.00 70 PHE A N 1
ATOM 550 C CA . PHE A 1 70 ? -12.644 4.381 6.822 1.00 97.00 70 PHE A CA 1
ATOM 551 C C . PHE A 1 70 ? -13.667 3.370 7.350 1.00 97.00 70 PHE A C 1
ATOM 553 O O . PHE A 1 70 ? -13.392 2.175 7.429 1.00 97.00 70 PHE A O 1
ATOM 560 N N . LEU A 1 71 ? -14.883 3.845 7.628 1.00 95.81 71 LEU A N 1
ATOM 561 C CA . LEU A 1 71 ? -16.055 3.027 7.946 1.00 95.81 71 LEU A CA 1
ATOM 562 C C . LEU A 1 71 ? -17.070 3.143 6.803 1.00 95.81 71 LEU A C 1
ATOM 564 O O . LEU A 1 71 ? -17.677 4.194 6.610 1.00 95.81 71 LEU A O 1
ATOM 568 N N . ILE A 1 72 ? -17.272 2.064 6.051 1.00 95.94 72 ILE A N 1
ATOM 569 C CA . ILE A 1 72 ? -18.171 2.033 4.892 1.00 95.94 72 ILE A CA 1
ATOM 570 C C . ILE A 1 72 ? -19.270 1.015 5.177 1.00 95.94 72 ILE A C 1
ATOM 572 O O . ILE A 1 72 ? -18.998 -0.176 5.324 1.00 95.94 72 ILE A O 1
ATOM 576 N N . ASN A 1 73 ? -20.517 1.486 5.266 1.00 96.38 73 ASN A N 1
ATOM 577 C CA . ASN A 1 73 ? -21.694 0.661 5.569 1.00 96.38 73 ASN A CA 1
ATOM 578 C C . ASN A 1 73 ? -21.521 -0.209 6.829 1.00 96.38 73 ASN A C 1
ATOM 580 O O . ASN A 1 73 ? -21.862 -1.388 6.833 1.00 96.38 73 ASN A O 1
ATOM 584 N N . GLY A 1 74 ? -20.956 0.372 7.893 1.00 94.88 74 GLY A N 1
ATOM 585 C CA . GLY A 1 74 ? -20.745 -0.319 9.169 1.00 94.88 74 GLY A CA 1
ATOM 586 C C . GLY A 1 74 ? -19.561 -1.289 9.191 1.00 94.88 74 GLY A C 1
ATOM 587 O O . GLY A 1 74 ? -19.413 -2.020 10.162 1.00 94.88 74 GLY A O 1
ATOM 588 N N . LYS A 1 75 ? -18.714 -1.303 8.154 1.00 95.50 75 LYS A N 1
ATOM 589 C CA . LYS A 1 75 ? -17.502 -2.125 8.106 1.00 95.50 75 LYS A CA 1
ATOM 590 C C . LYS A 1 75 ? -16.252 -1.269 7.933 1.00 95.50 75 LYS A C 1
ATOM 592 O O . LYS A 1 75 ? -16.213 -0.388 7.077 1.00 95.50 75 LYS A O 1
ATOM 597 N N . ASP A 1 76 ? -15.243 -1.544 8.748 1.00 96.75 76 ASP A N 1
ATOM 598 C CA . ASP A 1 76 ? -13.941 -0.889 8.695 1.00 96.75 76 ASP A CA 1
ATOM 599 C C . ASP A 1 76 ? -13.095 -1.364 7.503 1.00 96.75 76 ASP A C 1
ATOM 601 O O . ASP A 1 76 ? -13.051 -2.556 7.183 1.00 96.75 76 ASP A O 1
ATOM 605 N N . TYR A 1 77 ? -12.376 -0.425 6.885 1.00 97.06 77 TYR A N 1
ATOM 606 C CA . TYR A 1 77 ? -11.449 -0.664 5.782 1.00 97.06 77 TYR A CA 1
ATOM 607 C C . TYR A 1 77 ? -10.137 0.096 5.986 1.00 97.06 77 TYR A C 1
ATOM 609 O O . TYR A 1 77 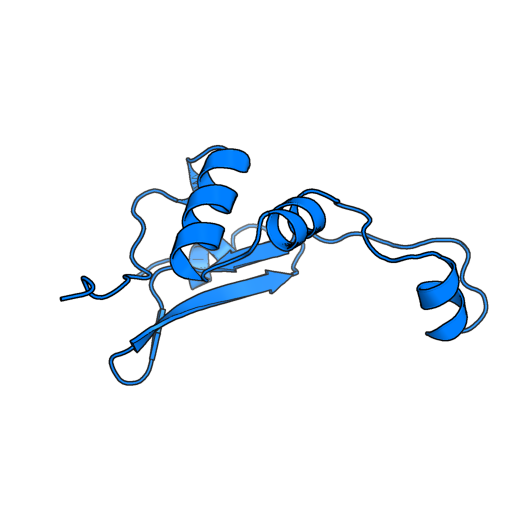? -10.121 1.247 6.414 1.00 97.06 77 TYR A O 1
ATOM 617 N N . LEU A 1 78 ? -9.033 -0.540 5.602 1.00 97.75 78 LEU A N 1
ATOM 618 C CA . LEU A 1 78 ? -7.798 0.159 5.258 1.00 97.75 78 LEU A CA 1
ATOM 619 C C . LEU A 1 78 ? -7.792 0.342 3.743 1.00 97.75 78 LEU A C 1
ATOM 621 O O . LEU A 1 78 ? -7.976 -0.634 3.016 1.00 97.75 78 LEU A O 1
ATOM 625 N N . VAL A 1 79 ? -7.623 1.576 3.271 1.00 98.00 79 VAL A N 1
ATOM 626 C CA . VAL A 1 79 ? -7.741 1.909 1.843 1.00 98.00 79 VAL A CA 1
ATOM 627 C C . VAL A 1 79 ? -6.344 2.049 1.236 1.00 98.00 79 VAL A C 1
ATOM 629 O O . VAL A 1 79 ? -5.637 2.985 1.605 1.00 98.00 79 VAL A O 1
ATOM 632 N N . PRO A 1 80 ? -5.909 1.155 0.329 1.00 97.81 80 PRO A N 1
ATOM 633 C CA . PRO A 1 80 ? -4.616 1.279 -0.338 1.00 97.81 80 PRO A CA 1
ATOM 634 C C . PRO A 1 80 ? -4.544 2.534 -1.213 1.00 97.81 80 PRO A C 1
ATOM 636 O O . PRO A 1 80 ? -5.504 2.867 -1.906 1.00 97.81 80 PRO A O 1
ATOM 639 N N . MET A 1 81 ? -3.399 3.212 -1.205 1.00 98.00 81 MET A N 1
ATOM 640 C CA . MET A 1 81 ? -3.141 4.412 -2.004 1.00 98.00 81 MET A CA 1
ATOM 641 C C . MET A 1 81 ? -1.724 4.362 -2.577 1.00 98.00 81 MET A C 1
ATOM 643 O O . MET A 1 81 ? -0.785 4.031 -1.858 1.00 98.00 81 MET A O 1
ATOM 647 N N . VAL A 1 82 ? -1.562 4.731 -3.848 1.00 97.00 82 VAL A N 1
ATOM 648 C CA . VAL A 1 82 ? -0.253 4.894 -4.500 1.00 97.00 82 VAL A CA 1
ATOM 649 C C . VAL A 1 82 ? -0.168 6.321 -5.022 1.00 97.00 82 VAL A C 1
ATOM 651 O O . VAL A 1 82 ? -0.914 6.671 -5.933 1.00 97.00 82 VAL A O 1
ATOM 654 N N . ILE A 1 83 ? 0.659 7.159 -4.392 1.00 96.88 83 ILE A N 1
ATOM 655 C CA . ILE A 1 83 ? 0.734 8.596 -4.696 1.00 96.88 83 ILE A CA 1
ATOM 656 C C . ILE A 1 83 ? 2.036 9.220 -4.176 1.00 96.88 83 ILE A C 1
ATOM 658 O O . ILE A 1 83 ? 2.577 8.791 -3.157 1.00 96.88 83 ILE A O 1
ATOM 662 N N . GLU A 1 84 ? 2.541 10.239 -4.869 1.00 96.44 84 GLU A N 1
ATOM 663 C CA . GLU A 1 84 ? 3.752 10.993 -4.521 1.00 96.44 84 GLU A CA 1
ATOM 664 C C . GLU A 1 84 ? 3.477 12.269 -3.712 1.00 96.44 84 GLU A C 1
ATOM 666 O O . GLU A 1 84 ? 4.369 12.774 -3.027 1.00 96.44 84 GLU A O 1
ATOM 671 N N . GLU A 1 85 ? 2.256 12.801 -3.785 1.00 97.69 85 GLU A N 1
ATOM 672 C CA . GLU A 1 85 ? 1.912 14.081 -3.175 1.00 97.69 85 GLU A CA 1
ATOM 673 C C . GLU A 1 85 ? 1.832 13.985 -1.643 1.00 97.69 85 GLU A C 1
ATOM 675 O O . GLU A 1 85 ? 1.085 13.189 -1.057 1.00 97.69 85 GLU A O 1
ATOM 680 N N . ALA A 1 86 ? 2.613 14.836 -0.972 1.00 95.69 86 ALA A N 1
ATOM 681 C CA . ALA A 1 86 ? 2.635 14.911 0.480 1.00 95.69 86 ALA A CA 1
ATOM 682 C C . ALA A 1 86 ? 1.258 15.298 1.041 1.00 95.69 86 ALA A C 1
ATOM 684 O O . ALA A 1 86 ? 0.494 16.046 0.443 1.00 95.69 86 ALA A O 1
ATOM 685 N N . SER A 1 87 ? 0.965 14.836 2.254 1.00 95.06 87 SER A N 1
ATOM 686 C CA . SER A 1 87 ? -0.278 15.121 2.987 1.00 95.06 87 SER A CA 1
ATOM 687 C C . SER A 1 87 ? -1.566 14.511 2.423 1.00 95.06 87 SER A C 1
ATOM 689 O O . SER A 1 87 ? -2.511 14.412 3.196 1.00 95.06 87 SER A O 1
ATOM 691 N N . VAL A 1 88 ? -1.634 14.028 1.175 1.00 97.56 88 VAL A N 1
ATOM 692 C CA . VAL A 1 88 ? -2.879 13.454 0.611 1.00 97.56 88 VAL A CA 1
ATOM 693 C C . VAL A 1 88 ? -3.395 12.280 1.446 1.00 97.56 88 VAL A C 1
ATOM 695 O O . VAL A 1 88 ? -4.535 12.291 1.905 1.00 97.56 88 VAL A O 1
ATOM 698 N N . VAL A 1 89 ? -2.539 11.292 1.724 1.00 97.56 89 VAL A N 1
ATOM 699 C CA . VAL A 1 89 ? -2.913 10.122 2.543 1.00 97.56 89 VAL A CA 1
ATOM 700 C C . VAL A 1 89 ? -3.238 10.532 3.983 1.00 97.56 89 VAL A C 1
ATOM 702 O O . VAL A 1 89 ? -4.151 9.982 4.599 1.00 97.56 89 VAL A O 1
ATOM 705 N N . ALA A 1 90 ? -2.514 11.518 4.523 1.00 96.38 90 ALA A N 1
ATOM 706 C CA . ALA A 1 90 ? -2.750 12.024 5.873 1.00 96.38 90 ALA A CA 1
ATOM 707 C C . ALA A 1 90 ? -4.113 12.721 5.976 1.00 96.38 90 ALA A C 1
ATOM 709 O O . ALA A 1 90 ? -4.853 12.456 6.915 1.00 96.38 90 ALA A O 1
ATOM 710 N N . ALA A 1 91 ? -4.463 13.550 4.990 1.00 96.69 91 ALA A N 1
ATOM 711 C CA . ALA A 1 91 ? -5.753 14.217 4.897 1.00 96.69 91 ALA A CA 1
ATOM 712 C C . ALA A 1 91 ? -6.893 13.208 4.708 1.00 96.69 91 ALA A C 1
ATOM 714 O O . ALA A 1 91 ? -7.895 13.300 5.408 1.00 96.69 91 ALA A O 1
ATOM 715 N N . ALA A 1 92 ? -6.716 12.203 3.842 1.00 96.69 92 ALA A N 1
ATOM 716 C CA . ALA A 1 92 ? -7.686 11.121 3.663 1.00 96.69 92 ALA A CA 1
ATOM 717 C C . ALA A 1 92 ? -7.908 10.308 4.950 1.00 96.69 92 ALA A C 1
ATOM 719 O O . ALA A 1 92 ? -9.005 9.819 5.191 1.00 96.69 92 ALA A O 1
ATOM 720 N N . SER A 1 93 ? -6.871 10.181 5.780 1.00 96.25 93 SER A N 1
ATOM 721 C CA . SER A 1 93 ? -6.926 9.471 7.061 1.00 96.25 93 SER A CA 1
ATOM 722 C C . SER A 1 93 ? -7.389 10.348 8.227 1.00 96.25 93 SER A C 1
ATOM 724 O O . SER A 1 93 ? -7.514 9.843 9.340 1.00 96.25 93 SER A O 1
ATOM 726 N N . ASN A 1 94 ? -7.582 11.653 8.028 1.00 90.31 94 ASN A N 1
ATOM 727 C CA . ASN A 1 94 ? -7.906 12.580 9.106 1.00 90.31 94 ASN A CA 1
ATOM 728 C C . ASN A 1 94 ? -9.417 12.552 9.384 1.00 90.31 94 ASN A C 1
ATOM 730 O O . ASN A 1 94 ? -10.198 13.101 8.607 1.00 90.31 94 ASN A O 1
ATOM 734 N N . ALA A 1 95 ? -9.812 11.903 10.481 1.00 65.44 95 ALA A N 1
ATOM 735 C CA . ALA A 1 95 ? -11.192 11.776 10.947 1.00 65.44 95 ALA A CA 1
ATOM 736 C C . ALA A 1 95 ? -11.261 11.882 12.474 1.00 65.44 95 ALA A C 1
ATOM 738 O O . ALA A 1 95 ? -10.333 11.362 13.139 1.00 65.44 95 ALA A O 1
#